Protein AF-A0A2E4FTJ3-F1 (afdb_monomer_lite)

Foldseek 3Di:
DDWDFQDWDWDDDDPDIDTLDGGDIDDDDPPDDDDDDDDDPDPVSQVSDPDHFDDDPNDTDDD

Sequence (63 aa):
MIALRNLEESYSHGVSKTFVLRQIDIDVKEGEFLSIIQVTHSEANAACGRRVIQLRDGWVVKE

pLDDT: mean 94.65, std 2.66, range [86.56, 97.62]

Structure (mmCIF, N/CA/C/O backbone):
data_AF-A0A2E4FTJ3-F1
#
_entry.id   AF-A0A2E4FTJ3-F1
#
loop_
_atom_site.group_PDB
_atom_site.id
_atom_site.type_symbol
_atom_site.label_atom_id
_atom_site.label_alt_id
_atom_site.label_comp_id
_atom_site.label_asym_id
_atom_site.label_entity_id
_atom_site.label_seq_id
_atom_site.pdbx_PDB_ins_code
_atom_site.Cartn_x
_atom_site.Cartn_y
_atom_site.Cartn_z
_atom_site.occupancy
_atom_site.B_iso_or_equiv
_atom_site.auth_seq_id
_atom_site.auth_comp_id
_atom_site.auth_asym_id
_atom_site.auth_atom_id
_atom_site.pdbx_PDB_model_num
ATOM 1 N N . MET A 1 1 ? -15.930 0.183 16.896 1.00 86.94 1 MET A N 1
ATOM 2 C CA . MET A 1 1 ? -15.482 1.344 16.091 1.00 86.94 1 MET A CA 1
ATOM 3 C C . MET A 1 1 ? -13.957 1.347 16.047 1.00 86.94 1 MET A C 1
ATOM 5 O O . MET A 1 1 ? -13.352 1.216 17.105 1.00 86.94 1 MET A O 1
ATOM 9 N N . ILE A 1 2 ? -13.351 1.439 14.860 1.00 95.38 2 ILE A N 1
ATOM 10 C CA . ILE A 1 2 ? -11.893 1.531 14.645 1.00 95.38 2 ILE A CA 1
ATOM 11 C C . ILE A 1 2 ? -11.595 2.913 14.062 1.00 95.38 2 ILE A C 1
ATOM 13 O O . ILE A 1 2 ? -12.273 3.329 13.129 1.00 95.38 2 ILE A O 1
ATOM 17 N N . ALA A 1 3 ? -10.584 3.603 14.587 1.00 96.62 3 ALA A N 1
ATOM 18 C CA . ALA A 1 3 ? -10.131 4.891 14.072 1.00 96.62 3 ALA A CA 1
ATOM 19 C C . ALA A 1 3 ? -8.619 4.851 13.835 1.00 96.62 3 ALA A C 1
ATOM 21 O O . ALA A 1 3 ? -7.852 4.487 14.727 1.00 96.62 3 ALA A O 1
ATOM 22 N N . LEU A 1 4 ? -8.199 5.231 12.634 1.00 96.12 4 LEU A N 1
ATOM 23 C CA . LEU A 1 4 ? -6.808 5.443 12.254 1.00 96.12 4 LEU A CA 1
ATOM 24 C C . LEU A 1 4 ? -6.618 6.936 12.008 1.00 96.12 4 LEU A C 1
ATOM 26 O O . LEU A 1 4 ? -7.467 7.577 11.380 1.00 96.12 4 LEU A O 1
ATOM 30 N N . ARG A 1 5 ? -5.523 7.488 12.531 1.00 97.31 5 ARG A N 1
ATOM 31 C CA . ARG A 1 5 ? -5.178 8.902 12.384 1.00 97.31 5 ARG A CA 1
ATOM 32 C C . ARG A 1 5 ? -3.728 9.057 11.977 1.00 97.31 5 ARG A C 1
ATOM 34 O O . ARG A 1 5 ? -2.873 8.386 12.552 1.00 97.31 5 ARG A O 1
ATOM 41 N N . ASN A 1 6 ? -3.464 9.948 11.028 1.00 97.38 6 ASN A N 1
ATOM 42 C CA . ASN A 1 6 ? -2.149 10.217 10.457 1.00 97.38 6 ASN A CA 1
ATOM 43 C C . ASN A 1 6 ? -1.399 8.933 10.072 1.00 97.38 6 ASN A C 1
ATOM 45 O O . ASN A 1 6 ? -0.202 8.804 10.330 1.00 97.38 6 ASN A O 1
ATOM 49 N N . LEU A 1 7 ? -2.104 7.962 9.486 1.00 95.06 7 LEU A N 1
ATOM 50 C CA . LEU A 1 7 ? -1.485 6.721 9.048 1.00 95.06 7 LEU A CA 1
ATOM 51 C C . LEU A 1 7 ? -0.490 7.027 7.925 1.00 95.06 7 LEU A C 1
ATOM 53 O O . LEU A 1 7 ? -0.839 7.636 6.908 1.00 95.06 7 LEU A O 1
ATOM 57 N N . GLU A 1 8 ? 0.743 6.571 8.114 1.00 96.06 8 GLU A N 1
ATOM 58 C CA . GLU A 1 8 ?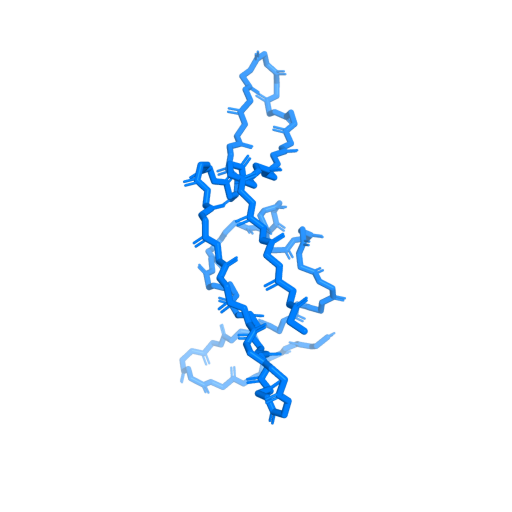 1.805 6.639 7.122 1.00 96.06 8 GLU A CA 1
ATOM 59 C C . GLU A 1 8 ? 2.406 5.255 6.913 1.00 96.06 8 GLU A C 1
ATOM 61 O O . GLU A 1 8 ? 2.654 4.507 7.858 1.00 96.06 8 GLU A O 1
ATOM 66 N N . GLU A 1 9 ? 2.682 4.937 5.659 1.00 93.69 9 GLU A N 1
ATOM 67 C CA . GLU A 1 9 ? 3.331 3.702 5.255 1.00 93.69 9 GLU A CA 1
ATOM 68 C C . GLU A 1 9 ? 4.334 4.058 4.167 1.00 93.69 9 GLU A C 1
ATOM 70 O O . GLU A 1 9 ? 4.061 4.875 3.287 1.00 93.69 9 GLU A O 1
ATOM 75 N N . SER A 1 10 ? 5.560 3.575 4.304 1.00 94.25 10 SER A N 1
ATOM 76 C CA . SER A 1 10 ? 6.676 4.082 3.512 1.00 94.25 10 SER A CA 1
ATOM 77 C C . SER A 1 10 ? 7.863 3.144 3.588 1.00 94.25 10 SER A C 1
ATOM 79 O O . SER A 1 10 ? 8.047 2.441 4.581 1.00 94.25 10 SER A O 1
ATOM 81 N N . TYR A 1 11 ? 8.704 3.203 2.565 1.00 93.69 11 TYR A N 1
ATOM 82 C CA . TYR A 1 11 ? 9.942 2.444 2.491 1.00 93.69 11 TYR A CA 1
ATOM 83 C C . TYR A 1 11 ? 11.099 3.344 2.042 1.00 93.69 11 TYR A C 1
ATOM 85 O O . TYR A 1 11 ? 10.907 4.436 1.495 1.00 93.69 11 TYR A O 1
ATOM 93 N N . SER A 1 12 ? 12.323 2.896 2.310 1.00 91.81 12 SER A N 1
ATOM 94 C CA . SER A 1 12 ? 13.535 3.605 1.902 1.00 91.81 12 SER A CA 1
ATOM 95 C C . SER A 1 12 ? 13.840 3.334 0.430 1.00 91.81 12 SER A C 1
ATOM 97 O O . SER A 1 12 ? 13.921 2.181 0.011 1.00 91.81 12 SER A O 1
ATOM 99 N N . HIS A 1 13 ? 14.066 4.389 -0.347 1.00 87.06 13 HIS A N 1
ATOM 100 C CA . HIS A 1 13 ? 14.529 4.319 -1.728 1.00 87.06 13 HIS A CA 1
ATOM 101 C C . HIS A 1 13 ? 15.820 5.135 -1.867 1.00 87.06 13 HIS A C 1
ATOM 103 O O . HIS A 1 13 ? 15.810 6.356 -2.062 1.00 87.06 13 HIS A O 1
ATOM 109 N N . GLY A 1 14 ? 16.955 4.447 -1.702 1.00 86.56 14 GLY A N 1
ATOM 110 C CA . GLY A 1 14 ? 18.266 5.086 -1.604 1.00 86.56 14 GLY A CA 1
ATOM 111 C C . GLY A 1 14 ? 18.332 6.034 -0.404 1.00 86.56 14 GLY A C 1
ATOM 112 O O . GLY A 1 14 ? 18.088 5.627 0.729 1.00 86.56 14 GLY A O 1
ATOM 113 N N . VAL A 1 15 ? 18.649 7.305 -0.665 1.00 89.06 15 VAL A N 1
ATOM 114 C CA . VAL A 1 15 ? 18.715 8.372 0.355 1.00 89.06 15 VAL A CA 1
ATOM 115 C C . VAL A 1 15 ? 17.331 8.971 0.651 1.00 89.06 15 VAL A C 1
ATOM 117 O O . VAL A 1 15 ? 17.127 9.607 1.681 1.00 89.06 15 VAL A O 1
ATOM 120 N N . SER A 1 16 ? 16.367 8.774 -0.249 1.00 89.44 16 SER A N 1
ATOM 121 C CA . SER A 1 16 ? 15.016 9.325 -0.133 1.00 89.44 16 SER A CA 1
ATOM 122 C C . SER A 1 16 ? 14.032 8.310 0.448 1.00 89.44 16 SER A C 1
ATOM 124 O O . SER A 1 16 ? 14.218 7.102 0.327 1.00 89.44 16 SER A O 1
ATOM 126 N N . LYS A 1 17 ? 12.958 8.797 1.074 1.00 91.44 17 LYS A N 1
ATOM 127 C CA . LYS A 1 17 ? 11.845 7.964 1.539 1.00 91.44 17 LYS A CA 1
ATOM 128 C C . LYS A 1 17 ? 10.702 8.058 0.536 1.00 91.44 17 LYS A C 1
ATOM 130 O O . LYS A 1 17 ? 10.292 9.164 0.182 1.00 91.44 17 LYS A O 1
ATOM 135 N N . THR A 1 18 ? 10.166 6.918 0.120 1.00 93.00 18 THR A N 1
ATOM 136 C CA . THR A 1 18 ? 8.955 6.868 -0.700 1.00 93.00 18 THR A CA 1
ATOM 137 C C . THR A 1 18 ? 7.776 6.538 0.199 1.00 93.00 18 THR A C 1
ATOM 139 O O . THR A 1 18 ? 7.789 5.538 0.915 1.00 93.00 18 THR A O 1
ATOM 142 N N . PHE A 1 19 ? 6.761 7.399 0.184 1.00 94.75 19 PHE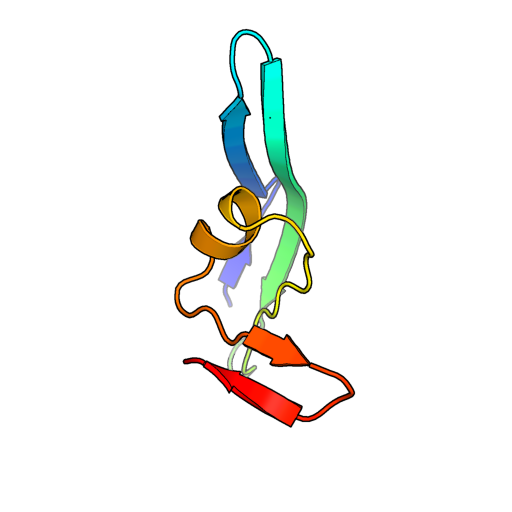 A N 1
ATOM 143 C CA . PHE A 1 19 ? 5.520 7.172 0.914 1.00 94.75 19 PHE A CA 1
ATOM 144 C C . PHE A 1 19 ? 4.521 6.439 0.027 1.00 94.75 19 PHE A C 1
ATOM 146 O O . PHE A 1 19 ? 4.267 6.850 -1.104 1.00 94.75 19 PHE A O 1
ATOM 153 N N . VAL A 1 20 ? 3.970 5.360 0.564 1.00 95.44 20 VAL A N 1
ATOM 154 C CA . VAL A 1 20 ? 2.903 4.557 -0.033 1.00 95.44 20 VAL A CA 1
ATOM 155 C C . VAL A 1 20 ? 1.558 5.057 0.482 1.00 95.44 20 VAL A C 1
ATOM 157 O O . VAL A 1 20 ? 0.674 5.373 -0.310 1.00 95.44 20 VAL A O 1
ATOM 160 N N . LEU A 1 21 ? 1.458 5.254 1.798 1.00 95.56 21 LEU A N 1
ATOM 161 C CA . LEU A 1 21 ? 0.378 5.987 2.452 1.00 95.56 21 LEU A CA 1
ATOM 162 C C . LEU A 1 21 ? 0.971 7.188 3.180 1.00 95.56 21 LEU A C 1
ATOM 164 O O . LEU A 1 21 ? 2.033 7.089 3.802 1.00 95.56 21 LEU A O 1
ATOM 168 N N . ARG A 1 22 ? 0.292 8.332 3.121 1.00 96.44 22 ARG A N 1
ATOM 169 C CA . ARG A 1 22 ? 0.756 9.547 3.787 1.00 96.44 22 ARG A CA 1
ATOM 170 C C . ARG A 1 22 ? -0.414 10.321 4.363 1.00 96.44 22 ARG A C 1
ATOM 172 O O . ARG A 1 22 ? -1.273 10.755 3.604 1.00 96.44 22 ARG A O 1
ATOM 179 N N . GLN A 1 23 ? -0.388 10.519 5.679 1.00 97.62 23 GLN A N 1
ATOM 180 C CA . GLN A 1 23 ? -1.351 11.336 6.419 1.00 97.62 23 GLN A CA 1
ATOM 181 C C . GLN A 1 23 ? -2.802 10.917 6.154 1.00 97.62 23 GLN A C 1
ATOM 183 O O . GLN A 1 23 ? -3.657 11.738 5.832 1.00 97.62 23 GLN A O 1
ATOM 188 N N . ILE A 1 24 ? -3.063 9.613 6.254 1.00 96.12 24 ILE A N 1
ATOM 189 C CA . ILE A 1 24 ? -4.392 9.057 6.008 1.00 96.12 24 ILE A CA 1
ATOM 190 C C . ILE A 1 24 ? -5.158 8.922 7.328 1.00 96.12 24 ILE A C 1
ATOM 192 O O . ILE A 1 24 ? -4.689 8.272 8.265 1.00 96.12 24 ILE A O 1
ATOM 196 N N . ASP A 1 25 ? -6.361 9.494 7.369 1.00 97.50 25 ASP A N 1
ATOM 197 C CA . ASP A 1 25 ? -7.324 9.346 8.460 1.00 97.50 25 ASP A CA 1
ATOM 198 C C . ASP A 1 25 ? -8.497 8.471 7.999 1.00 97.50 25 ASP A C 1
ATOM 200 O O . ASP A 1 25 ? -9.081 8.713 6.942 1.00 97.50 25 ASP A O 1
ATOM 204 N N . ILE A 1 26 ? -8.849 7.446 8.781 1.00 97.00 26 ILE A N 1
ATOM 205 C CA . ILE A 1 26 ? -9.961 6.527 8.484 1.00 97.00 26 ILE A CA 1
ATOM 206 C C . ILE A 1 26 ? -10.758 6.262 9.759 1.00 97.00 26 ILE A C 1
ATOM 208 O O . ILE A 1 26 ? -10.181 6.020 10.817 1.00 97.00 26 ILE A O 1
ATOM 212 N N . ASP A 1 27 ? -12.084 6.245 9.649 1.00 97.00 27 ASP A N 1
ATOM 213 C CA . ASP A 1 27 ? -12.996 5.742 10.676 1.00 97.00 27 ASP A CA 1
ATOM 214 C C . ASP A 1 27 ? -13.821 4.589 10.113 1.00 97.00 27 ASP A C 1
ATOM 216 O O . ASP A 1 27 ? -14.388 4.705 9.030 1.00 97.00 27 ASP A O 1
ATOM 220 N N . VAL A 1 28 ? -13.906 3.495 10.865 1.00 96.94 28 VAL A N 1
ATOM 221 C CA . VAL A 1 28 ? -14.727 2.324 10.544 1.00 96.94 28 VAL A CA 1
ATOM 222 C C . VAL A 1 28 ? -15.704 2.094 11.685 1.00 96.94 28 VAL A C 1
ATOM 224 O O . VAL A 1 28 ? -15.315 1.881 12.847 1.00 96.94 28 VAL A O 1
ATOM 227 N N . LYS A 1 29 ? -16.995 2.157 11.374 1.00 97.38 29 LYS A N 1
ATOM 228 C CA . LYS A 1 29 ? -18.057 1.953 12.360 1.00 97.38 29 LYS A CA 1
ATOM 229 C C . LYS A 1 29 ? -18.225 0.472 12.670 1.00 97.38 29 LYS A C 1
ATOM 231 O O . LYS A 1 29 ? -17.719 -0.416 11.992 1.00 97.38 29 LYS A O 1
ATOM 236 N N . GLU A 1 30 ? -18.917 0.200 13.766 1.00 96.88 30 GLU A N 1
ATOM 237 C CA . GLU A 1 30 ? -19.281 -1.171 14.099 1.00 96.88 30 GLU A CA 1
ATOM 238 C C . GLU A 1 30 ? -20.232 -1.747 13.041 1.00 96.88 30 GLU A C 1
ATOM 240 O O . GLU A 1 30 ? -21.157 -1.068 12.602 1.00 96.88 30 GLU A O 1
ATOM 245 N N . GLY A 1 31 ? -19.96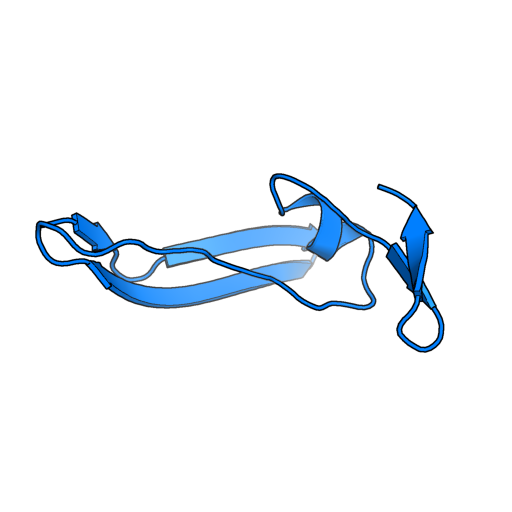7 -2.981 12.609 1.00 96.81 31 GLY A N 1
ATOM 246 C CA . GLY A 1 31 ? -20.716 -3.643 11.539 1.00 96.81 31 GLY A CA 1
ATOM 247 C C . GLY A 1 31 ? -20.294 -3.265 10.114 1.00 96.81 31 GLY A C 1
ATOM 248 O O . GLY A 1 31 ? -20.768 -3.896 9.173 1.00 96.81 31 GLY A O 1
ATOM 249 N N . GLU A 1 32 ? -19.394 -2.293 9.924 1.00 97.00 32 GLU A N 1
ATOM 250 C CA . GLU A 1 32 ? -18.863 -1.964 8.597 1.00 97.00 32 GLU A CA 1
ATOM 251 C C . GLU A 1 32 ? -17.754 -2.934 8.176 1.00 97.00 32 GLU A C 1
ATOM 253 O O . GLU A 1 32 ? -16.870 -3.299 8.954 1.00 97.00 32 GLU A O 1
ATOM 258 N N . PHE A 1 33 ? -17.789 -3.322 6.904 1.00 95.19 33 PHE A N 1
ATOM 259 C CA . PHE A 1 33 ? -16.718 -4.070 6.262 1.00 95.19 33 PHE A CA 1
ATOM 260 C C . PHE A 1 33 ? -15.827 -3.112 5.470 1.00 95.19 33 PHE A C 1
ATOM 262 O O . PHE A 1 33 ? -16.322 -2.318 4.671 1.00 95.19 33 PHE A O 1
ATOM 269 N N . LEU A 1 34 ? -14.511 -3.217 5.656 1.00 93.75 34 LEU A N 1
ATOM 270 C CA . LEU A 1 34 ? -13.520 -2.411 4.947 1.00 93.75 34 LEU A CA 1
ATOM 271 C C . LEU A 1 34 ? -12.575 -3.315 4.151 1.00 93.75 34 LEU A C 1
ATOM 273 O O . LEU A 1 34 ? -12.048 -4.299 4.668 1.00 93.75 34 LEU A O 1
ATOM 277 N N . SER A 1 35 ? -12.316 -2.942 2.901 1.00 94.44 35 SER A N 1
ATOM 278 C CA . SER A 1 35 ? -11.236 -3.489 2.076 1.00 94.44 35 SER A CA 1
ATOM 279 C C . SER A 1 35 ? -10.420 -2.346 1.490 1.00 94.44 35 SER A C 1
ATOM 281 O O . SER A 1 35 ? -10.984 -1.350 1.046 1.00 94.44 35 SER A O 1
ATOM 283 N N . ILE A 1 36 ? -9.097 -2.497 1.480 1.00 93.31 36 ILE A N 1
ATOM 284 C CA . ILE A 1 36 ? -8.165 -1.516 0.920 1.00 93.31 36 ILE A CA 1
ATOM 285 C C . ILE A 1 36 ? -7.492 -2.158 -0.290 1.00 93.31 36 ILE A C 1
ATOM 287 O O . ILE A 1 36 ? -6.912 -3.237 -0.179 1.00 93.31 36 ILE A O 1
ATOM 291 N N . ILE A 1 37 ? -7.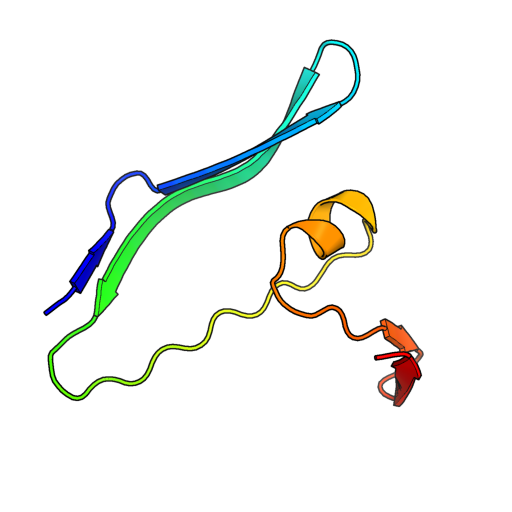583 -1.495 -1.442 1.00 95.44 37 ILE A N 1
ATOM 292 C CA . ILE A 1 37 ? -6.952 -1.927 -2.689 1.00 95.44 37 ILE A CA 1
ATOM 293 C C . ILE A 1 37 ? -5.990 -0.833 -3.129 1.00 95.44 37 ILE A C 1
ATOM 295 O O . ILE A 1 37 ? -6.362 0.335 -3.213 1.00 95.44 37 ILE A O 1
ATOM 299 N N . GLN A 1 38 ? -4.764 -1.233 -3.446 1.00 94.81 38 GLN A N 1
ATOM 300 C CA . GLN A 1 38 ? -3.761 -0.360 -4.030 1.00 94.81 38 GLN A CA 1
ATOM 301 C C . GLN A 1 38 ? -3.546 -0.735 -5.495 1.00 94.81 38 GLN A C 1
ATOM 303 O O . GLN A 1 38 ? -3.315 -1.900 -5.811 1.00 94.81 38 GLN A O 1
ATOM 308 N N . VAL A 1 39 ? -3.567 0.263 -6.379 1.00 95.69 39 VAL A N 1
ATOM 309 C CA . VAL A 1 39 ? -3.219 0.106 -7.796 1.00 95.69 39 VAL A CA 1
ATOM 310 C C . VAL A 1 39 ? -1.940 0.881 -8.062 1.00 95.69 39 VAL A C 1
ATOM 312 O O . VAL A 1 39 ? -1.851 2.070 -7.764 1.00 95.69 39 VAL A O 1
ATOM 315 N N . THR A 1 40 ? -0.925 0.203 -8.586 1.00 95.06 40 THR A N 1
ATOM 316 C CA . THR A 1 40 ? 0.382 0.806 -8.846 1.00 95.06 40 THR A CA 1
ATOM 317 C C . THR A 1 40 ? 1.124 0.051 -9.941 1.00 95.06 40 THR A C 1
ATOM 319 O O . THR A 1 40 ? 0.927 -1.149 -10.121 1.00 95.06 40 THR A O 1
ATOM 322 N N . HIS A 1 41 ? 2.002 0.760 -10.649 1.00 95.00 41 HIS A N 1
ATOM 323 C CA . HIS A 1 41 ? 2.968 0.176 -11.583 1.00 95.00 41 HIS A CA 1
ATOM 324 C C . HIS A 1 41 ? 4.339 -0.084 -10.932 1.00 95.00 41 HIS A C 1
ATOM 326 O O . HIS A 1 41 ? 5.240 -0.599 -11.587 1.00 95.00 41 HIS A O 1
ATOM 332 N N . SER A 1 42 ? 4.516 0.280 -9.657 1.00 94.50 42 SER A N 1
ATOM 333 C CA . SER A 1 42 ? 5.742 0.036 -8.890 1.00 94.50 42 SER A CA 1
ATOM 334 C C . SER A 1 42 ? 5.645 -1.297 -8.155 1.00 94.50 42 SER A C 1
ATOM 336 O O . SER A 1 42 ? 4.803 -1.454 -7.270 1.00 94.50 42 SER A O 1
ATOM 338 N N . GLU A 1 43 ? 6.540 -2.236 -8.467 1.00 93.50 43 GLU A N 1
ATOM 339 C CA . GLU A 1 43 ? 6.635 -3.502 -7.728 1.00 93.50 43 GLU A CA 1
ATOM 340 C C . GLU A 1 43 ? 6.962 -3.274 -6.246 1.00 93.50 43 GLU A C 1
ATOM 342 O O . GLU A 1 43 ? 6.404 -3.949 -5.384 1.00 93.50 43 GLU A O 1
ATOM 347 N N . ALA A 1 44 ? 7.798 -2.276 -5.936 1.00 93.38 44 ALA A N 1
ATOM 348 C CA . ALA A 1 44 ? 8.157 -1.933 -4.562 1.00 93.38 44 ALA A CA 1
ATOM 349 C C . ALA A 1 44 ? 6.947 -1.435 -3.756 1.00 93.38 44 ALA A C 1
ATOM 351 O O . ALA A 1 44 ? 6.757 -1.862 -2.623 1.00 93.38 44 ALA A O 1
ATOM 352 N N . ASN A 1 45 ? 6.087 -0.597 -4.347 1.00 94.75 45 ASN A N 1
ATOM 353 C CA . ASN A 1 45 ? 4.850 -0.177 -3.683 1.00 94.75 45 ASN A CA 1
ATOM 354 C C . ASN A 1 45 ? 3.877 -1.352 -3.579 1.00 94.75 45 ASN A C 1
ATOM 356 O O . ASN A 1 45 ? 3.202 -1.497 -2.566 1.00 94.75 45 ASN A O 1
ATOM 360 N N . ALA A 1 46 ? 3.767 -2.182 -4.622 1.00 95.44 46 ALA A N 1
ATOM 361 C CA . ALA A 1 46 ? 2.864 -3.329 -4.613 1.00 95.44 46 ALA A CA 1
ATOM 362 C C . ALA A 1 46 ? 3.206 -4.302 -3.472 1.00 95.44 46 ALA A C 1
ATOM 364 O O . ALA A 1 46 ? 2.297 -4.807 -2.818 1.00 95.44 46 ALA A O 1
ATOM 365 N N . ALA A 1 47 ? 4.498 -4.493 -3.186 1.00 93.56 47 ALA A N 1
ATOM 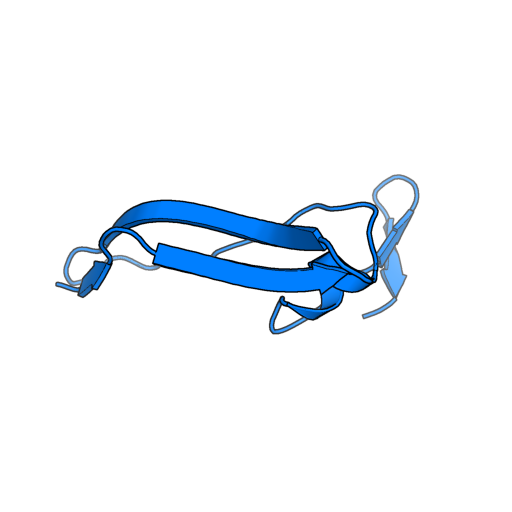366 C CA . ALA A 1 47 ? 4.991 -5.351 -2.109 1.00 93.56 47 ALA A CA 1
ATOM 367 C C . ALA A 1 47 ? 4.567 -4.906 -0.694 1.00 93.56 47 ALA A C 1
ATOM 369 O O . ALA A 1 47 ? 4.609 -5.717 0.228 1.00 93.56 47 ALA A O 1
ATOM 370 N N . CYS A 1 48 ? 4.131 -3.655 -0.515 1.00 93.75 48 CYS A N 1
ATOM 371 C CA . CYS A 1 48 ? 3.540 -3.176 0.737 1.00 93.75 48 CYS A CA 1
ATOM 372 C C . CYS A 1 48 ? 2.136 -3.750 0.996 1.00 93.75 48 CYS A C 1
ATOM 374 O O . CYS A 1 48 ? 1.666 -3.797 2.134 1.00 93.75 48 CYS A O 1
ATOM 376 N N . GLY A 1 49 ? 1.456 -4.216 -0.054 1.00 93.44 49 GLY A N 1
ATOM 377 C CA . GLY A 1 49 ? 0.176 -4.902 0.056 1.00 93.44 49 GLY A CA 1
ATOM 378 C C . GLY A 1 49 ? 0.323 -6.339 0.564 1.00 93.44 49 GLY A C 1
ATOM 379 O O . GLY A 1 49 ? 1.294 -7.033 0.279 1.00 93.44 49 GLY A O 1
ATOM 380 N N . ARG A 1 50 ? -0.702 -6.841 1.265 1.00 95.12 50 ARG A N 1
ATOM 381 C CA . ARG A 1 50 ? -0.748 -8.242 1.731 1.00 95.12 50 ARG A CA 1
ATOM 382 C C . ARG A 1 50 ? -0.795 -9.264 0.584 1.00 95.12 50 ARG A C 1
ATOM 384 O O . ARG A 1 50 ? -0.368 -10.401 0.758 1.00 95.12 50 ARG A O 1
ATOM 391 N N . ARG A 1 51 ? -1.373 -8.887 -0.555 1.00 96.25 51 ARG A N 1
ATOM 392 C CA . ARG A 1 51 ? -1.475 -9.706 -1.769 1.00 96.25 51 ARG A CA 1
ATOM 393 C C . ARG A 1 51 ? -1.259 -8.802 -2.974 1.00 96.25 51 ARG A C 1
ATOM 395 O O . ARG A 1 51 ? -1.753 -7.675 -2.977 1.00 96.25 51 ARG A O 1
ATOM 402 N N . VAL A 1 52 ? -0.571 -9.314 -3.990 1.00 96.00 52 VAL A N 1
ATOM 403 C CA . VAL A 1 52 ? -0.317 -8.609 -5.249 1.00 96.00 52 VAL A CA 1
ATOM 404 C C . VAL A 1 52 ? -0.930 -9.414 -6.379 1.00 96.00 52 VAL A C 1
ATOM 406 O O . VAL A 1 52 ? -0.621 -10.585 -6.536 1.00 96.00 52 VAL A O 1
ATOM 409 N N . ILE A 1 53 ? -1.786 -8.777 -7.172 1.00 96.25 53 ILE A N 1
ATOM 410 C CA . ILE A 1 53 ? -2.340 -9.363 -8.392 1.00 96.25 53 ILE A CA 1
ATOM 411 C C . ILE A 1 53 ? -1.795 -8.548 -9.557 1.00 96.25 53 ILE A C 1
ATOM 413 O O . ILE A 1 53 ? -1.914 -7.321 -9.564 1.00 96.25 53 ILE A O 1
ATOM 417 N N . GLN A 1 54 ? -1.188 -9.213 -10.537 1.00 96.75 54 GLN A N 1
ATOM 418 C CA . GLN A 1 54 ? -0.732 -8.554 -11.756 1.00 96.75 54 GLN A CA 1
ATOM 419 C C . GLN A 1 54 ? -1.823 -8.639 -12.813 1.00 96.75 54 GLN A C 1
ATOM 421 O O . GLN A 1 54 ? -2.326 -9.723 -13.122 1.00 96.75 54 GLN A O 1
ATOM 426 N N . LEU A 1 55 ? -2.163 -7.481 -13.375 1.00 96.12 55 LEU A N 1
ATOM 427 C CA . LEU A 1 55 ? -3.144 -7.352 -14.440 1.00 96.12 55 LEU A CA 1
ATOM 428 C C . LEU A 1 55 ? -2.465 -6.923 -15.739 1.00 96.12 55 LEU A C 1
ATOM 430 O O . LEU A 1 55 ? -1.552 -6.095 -15.728 1.00 96.12 55 LEU A O 1
ATOM 434 N N . ARG A 1 56 ? -2.958 -7.440 -16.860 1.00 96.00 56 ARG A N 1
ATOM 435 C CA . ARG A 1 56 ? -2.604 -6.991 -18.206 1.00 96.00 56 ARG A CA 1
ATOM 436 C C . ARG A 1 56 ? -3.872 -6.887 -19.037 1.00 96.00 56 ARG A C 1
ATOM 438 O O . ARG A 1 56 ? -4.589 -7.870 -19.181 1.00 96.00 56 ARG A O 1
ATOM 445 N N . ASP A 1 57 ? -4.155 -5.692 -19.544 1.00 95.62 57 ASP A N 1
ATOM 446 C CA . ASP A 1 57 ? -5.325 -5.416 -20.389 1.00 95.62 57 ASP A CA 1
ATOM 447 C C . ASP A 1 57 ? -6.657 -5.888 -19.765 1.00 95.62 57 ASP A C 1
ATOM 449 O O . ASP A 1 57 ? -7.535 -6.412 -20.442 1.00 95.62 57 ASP A O 1
ATOM 453 N N . GLY A 1 58 ? -6.792 -5.730 -18.442 1.00 92.94 58 GLY A N 1
ATOM 454 C CA . GLY A 1 58 ? -7.973 -6.1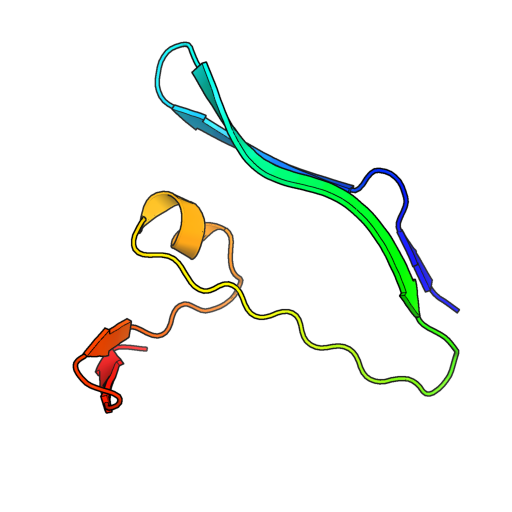49 -17.676 1.00 92.94 58 GLY A CA 1
ATOM 455 C C . GLY A 1 58 ? -7.989 -7.622 -17.248 1.00 92.94 58 GLY A C 1
ATOM 456 O O . GLY A 1 58 ? -8.883 -8.020 -16.505 1.00 92.94 58 GLY A O 1
ATOM 457 N N . TRP A 1 59 ? -6.996 -8.419 -17.648 1.00 96.94 59 TRP A N 1
ATOM 458 C CA . TRP A 1 59 ? -6.894 -9.840 -17.313 1.00 96.94 59 TRP A CA 1
ATOM 459 C C . TRP A 1 59 ? -5.887 -10.088 -16.197 1.00 96.94 59 TRP A C 1
ATOM 461 O O . TRP A 1 59 ? -4.812 -9.489 -16.185 1.00 96.94 59 TRP A O 1
ATOM 471 N N . VAL A 1 60 ? -6.206 -11.009 -15.284 1.00 96.81 60 VAL A N 1
ATOM 472 C CA . VAL A 1 60 ? -5.245 -11.495 -14.285 1.00 96.81 60 VAL A CA 1
ATOM 473 C C . VAL A 1 60 ? -4.195 -12.347 -14.980 1.00 96.81 60 VAL A C 1
ATOM 475 O O . VAL A 1 60 ? -4.526 -13.311 -15.667 1.00 96.81 60 VAL A O 1
ATOM 478 N N . VAL A 1 61 ? -2.927 -11.992 -14.787 1.00 97.62 61 VAL A N 1
ATOM 479 C CA . VAL A 1 61 ? -1.787 -12.725 -15.355 1.00 97.62 61 VAL A CA 1
ATOM 480 C C . VAL A 1 61 ? -0.896 -13.369 -14.292 1.00 97.62 61 VAL A C 1
ATOM 482 O O . VAL A 1 61 ? -0.140 -14.279 -14.624 1.00 97.62 61 VAL A O 1
ATOM 485 N N . LYS A 1 62 ? -0.984 -12.936 -13.026 1.00 94.00 62 LYS A N 1
ATOM 486 C CA . LYS A 1 62 ? -0.273 -13.530 -11.880 1.00 94.00 62 LYS A CA 1
ATOM 487 C C . LYS A 1 62 ? -0.964 -13.175 -10.559 1.00 94.00 62 LYS A C 1
ATOM 489 O O . LYS A 1 62 ? -1.482 -12.064 -10.435 1.00 94.00 62 LYS A O 1
ATOM 494 N N . GLU A 1 63 ? -0.910 -14.083 -9.585 1.00 87.94 63 GLU A N 1
ATOM 495 C CA . GLU A 1 63 ? -1.368 -13.901 -8.194 1.00 87.94 63 GLU A CA 1
ATOM 496 C C . GLU A 1 63 ? -0.278 -14.232 -7.167 1.00 87.94 63 GLU A C 1
ATOM 498 O O . GLU A 1 63 ? 0.692 -14.936 -7.543 1.00 87.94 63 GLU A O 1
#

Secondary structure (DSSP, 8-state):
-EEEEEEEEEEEETTEEEEEEEEEEEEE-TT---------S-HHHHTTSSS--EEETTEEEE-

Radius of gyration: 14.56 Å; chains: 1; bounding box: 39×25×36 Å